Protein AF-A0A7Z8LCG3-F1 (afdb_monomer_lite)

Structure (mmCIF, N/CA/C/O backbone):
data_AF-A0A7Z8LCG3-F1
#
_entry.id   AF-A0A7Z8LCG3-F1
#
loop_
_atom_site.group_PDB
_atom_site.id
_atom_site.type_symbol
_atom_site.label_atom_id
_atom_site.label_alt_id
_atom_site.label_comp_id
_atom_site.label_asym_id
_atom_site.label_entity_id
_atom_site.label_seq_id
_atom_site.pdbx_PDB_ins_code
_atom_site.Cartn_x
_atom_site.Cartn_y
_atom_site.Cartn_z
_atom_site.occupancy
_atom_site.B_iso_or_equiv
_atom_site.auth_seq_id
_atom_site.auth_comp_id
_atom_site.auth_asym_id
_atom_site.auth_atom_id
_atom_site.pdbx_PDB_model_num
ATOM 1 N N . MET A 1 1 ? -23.533 -6.796 -5.031 1.00 46.38 1 MET A N 1
ATOM 2 C CA . MET A 1 1 ? -23.138 -5.498 -4.451 1.00 46.38 1 MET A CA 1
ATOM 3 C C . MET A 1 1 ? -21.672 -5.296 -4.761 1.00 46.38 1 MET A C 1
ATOM 5 O O . MET A 1 1 ? -20.884 -6.205 -4.528 1.00 46.38 1 MET A O 1
ATOM 9 N N . SER A 1 2 ? -21.335 -4.182 -5.398 1.00 39.78 2 SER A N 1
ATOM 10 C CA . SER A 1 2 ? -19.955 -3.782 -5.656 1.00 39.78 2 SER A CA 1
ATOM 11 C C . SER A 1 2 ? -19.358 -3.226 -4.359 1.00 39.78 2 SER A C 1
ATOM 13 O O . SER A 1 2 ? -20.053 -2.491 -3.663 1.00 39.78 2 SER A O 1
ATOM 15 N N . PRO A 1 3 ? -18.074 -3.467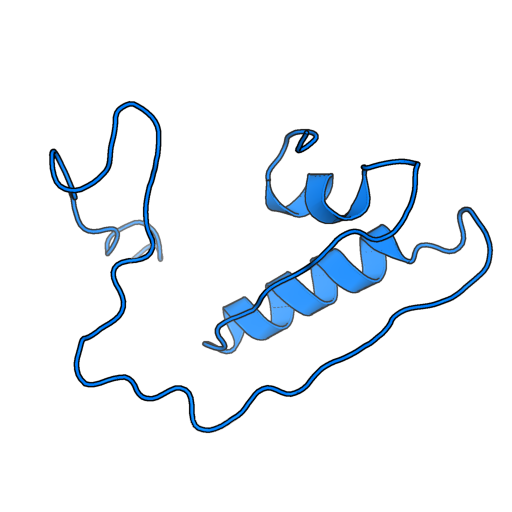 -4.042 1.00 51.97 3 PRO A N 1
ATOM 16 C CA . PRO A 1 3 ? -17.390 -2.814 -2.917 1.00 51.97 3 PRO A CA 1
ATOM 17 C C . PRO A 1 3 ? -17.421 -1.273 -2.957 1.00 51.97 3 PRO A C 1
ATOM 19 O O . PRO A 1 3 ? -17.057 -0.618 -1.987 1.00 51.97 3 PRO A O 1
ATOM 22 N N . ARG A 1 4 ? -17.831 -0.675 -4.086 1.00 55.28 4 ARG A N 1
ATOM 23 C CA . ARG A 1 4 ? -18.032 0.775 -4.233 1.00 55.28 4 ARG A CA 1
ATOM 24 C C . ARG A 1 4 ? -19.395 1.272 -3.742 1.00 55.28 4 ARG A C 1
ATOM 26 O O . ARG A 1 4 ? -19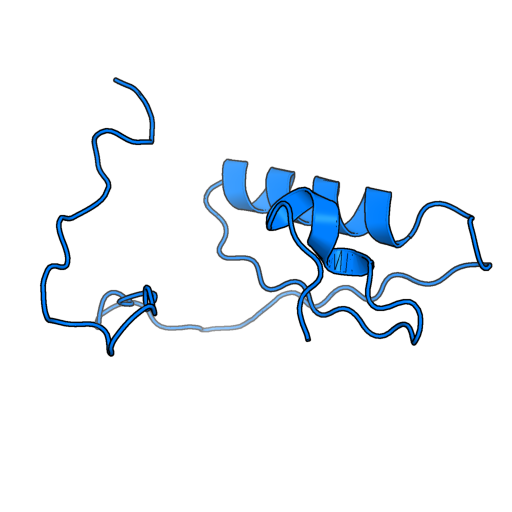.559 2.480 -3.609 1.00 55.28 4 ARG A O 1
ATOM 33 N N . ASP A 1 5 ? -20.340 0.375 -3.472 1.00 49.47 5 ASP A N 1
ATOM 34 C CA . ASP A 1 5 ? -21.704 0.735 -3.068 1.00 49.47 5 ASP A CA 1
ATOM 35 C C . ASP A 1 5 ? -21.783 1.150 -1.581 1.00 49.47 5 ASP A C 1
ATOM 37 O O . ASP A 1 5 ? -22.759 1.770 -1.169 1.00 49.47 5 ASP A O 1
ATOM 41 N N . GLU A 1 6 ? -20.738 0.874 -0.790 1.00 56.50 6 GLU A N 1
ATOM 42 C CA . GLU A 1 6 ? -20.633 1.231 0.637 1.00 56.50 6 GLU A CA 1
ATOM 43 C C . GLU A 1 6 ? -19.788 2.485 0.908 1.00 56.50 6 GLU A C 1
ATOM 45 O O . GLU A 1 6 ? -19.562 2.830 2.066 1.00 56.50 6 GLU A O 1
ATOM 50 N N . ILE A 1 7 ? -19.304 3.190 -0.123 1.00 57.72 7 ILE A N 1
ATOM 51 C CA . ILE A 1 7 ? -18.492 4.397 0.090 1.00 57.72 7 ILE A CA 1
ATOM 52 C C . ILE A 1 7 ? -19.396 5.485 0.694 1.00 57.72 7 ILE A C 1
ATOM 54 O O . ILE A 1 7 ? -20.301 5.973 0.005 1.00 57.72 7 ILE A O 1
ATOM 58 N N . PRO A 1 8 ? -19.176 5.908 1.954 1.00 58.03 8 PRO A N 1
ATOM 59 C CA . PRO A 1 8 ? -20.007 6.927 2.572 1.00 58.03 8 PRO A CA 1
ATOM 60 C C . PRO A 1 8 ? -19.869 8.235 1.785 1.00 58.03 8 PRO A C 1
ATOM 62 O O . PRO A 1 8 ? -18.765 8.650 1.430 1.00 58.03 8 PRO A O 1
ATOM 65 N N . LYS A 1 9 ? -20.983 8.922 1.507 1.00 57.97 9 LYS A N 1
ATOM 66 C CA . LYS A 1 9 ? -20.942 10.287 0.957 1.00 57.97 9 LYS A CA 1
ATOM 67 C C . LYS A 1 9 ? -20.464 11.258 2.046 1.00 57.97 9 LYS A C 1
ATOM 69 O O . LYS A 1 9 ? -21.277 11.896 2.705 1.00 57.97 9 LYS A O 1
ATOM 74 N N . LEU A 1 10 ? -19.148 11.396 2.204 1.00 57.44 10 LEU A N 1
ATOM 75 C CA . LEU A 1 10 ? -18.469 12.283 3.167 1.00 57.44 10 LEU A CA 1
ATOM 76 C C . LEU A 1 10 ? -18.436 13.753 2.705 1.00 57.44 10 LEU A C 1
ATOM 78 O O . LEU A 1 10 ? -17.415 14.435 2.772 1.00 57.44 10 LEU A O 1
ATOM 82 N N . LYS A 1 11 ? -19.546 14.264 2.162 1.00 51.12 11 LYS A N 1
ATOM 83 C CA . LYS A 1 11 ? -19.583 15.621 1.605 1.00 51.12 11 LYS A CA 1
ATOM 84 C C . LYS A 1 11 ? -19.431 16.640 2.749 1.00 51.12 11 LYS A C 1
ATOM 86 O O . LYS A 1 11 ? -20.372 16.840 3.509 1.00 51.12 11 LYS A O 1
ATOM 91 N N . GLY A 1 12 ? -18.259 17.271 2.855 1.00 57.62 12 GLY A N 1
ATOM 92 C CA . GLY A 1 12 ? -17.990 18.381 3.779 1.00 57.62 12 GLY A CA 1
ATOM 93 C C . GLY A 1 12 ? -17.253 18.042 5.082 1.00 57.62 12 GLY A C 1
ATOM 94 O O . GLY A 1 12 ? -17.142 18.930 5.920 1.00 57.62 12 GLY A O 1
ATOM 95 N N . GLN A 1 13 ? -16.759 16.811 5.272 1.00 57.28 13 GLN A N 1
ATOM 96 C CA . GLN A 1 13 ? -15.900 16.475 6.427 1.00 57.28 13 GLN A CA 1
ATOM 97 C C . GLN A 1 13 ? -14.399 16.564 6.116 1.00 57.28 13 GLN A C 1
ATOM 99 O O . GLN A 1 13 ? -13.599 16.780 7.024 1.00 57.28 13 GLN A O 1
ATOM 104 N N . ASP A 1 14 ? -14.040 16.490 4.835 1.00 59.09 14 ASP A N 1
ATOM 105 C CA . ASP A 1 14 ? -12.661 16.548 4.365 1.00 59.09 14 ASP A CA 1
ATOM 106 C C . ASP A 1 14 ? -12.390 17.872 3.639 1.00 59.09 14 ASP A C 1
ATOM 108 O O . ASP A 1 14 ? -13.258 18.391 2.932 1.00 59.09 14 ASP A O 1
ATOM 112 N N . GLY A 1 15 ? -11.192 18.440 3.824 1.00 58.97 15 GLY A N 1
ATOM 113 C CA . GLY A 1 15 ? -10.781 19.692 3.172 1.00 58.97 15 GLY A CA 1
ATOM 114 C C . GLY A 1 15 ? -10.803 19.592 1.641 1.00 58.97 15 GLY A C 1
ATOM 115 O O . GLY A 1 15 ? -10.755 18.486 1.098 1.00 58.97 15 GLY A O 1
ATOM 116 N N . GLU A 1 16 ? -10.871 20.738 0.948 1.00 55.16 16 GLU A N 1
ATOM 117 C CA . GLU A 1 16 ? -11.022 20.818 -0.516 1.00 55.16 16 GLU A CA 1
ATOM 118 C C . GLU A 1 16 ? -10.071 19.860 -1.259 1.00 55.16 16 GLU A C 1
ATOM 120 O O . GLU A 1 16 ? -8.864 20.074 -1.340 1.00 55.16 16 GLU A O 1
ATOM 125 N N . GLY A 1 17 ? -10.630 18.773 -1.802 1.00 54.78 17 GLY A N 1
ATOM 126 C CA . GLY A 1 17 ? -9.909 17.809 -2.640 1.00 54.78 17 GLY A CA 1
ATOM 127 C C . GLY A 1 17 ? -9.225 16.650 -1.908 1.00 54.78 17 GLY A C 1
ATOM 128 O O . GLY A 1 17 ? -8.588 15.826 -2.567 1.00 54.78 17 GLY A O 1
ATOM 129 N N . SER A 1 18 ? -9.368 16.541 -0.586 1.00 55.50 18 SER A N 1
ATOM 130 C CA . SER A 1 18 ? -8.899 15.382 0.183 1.00 55.50 18 SER A CA 1
ATOM 131 C C . SER A 1 18 ? -10.055 14.443 0.528 1.00 55.50 18 SER A C 1
ATOM 133 O O . SER A 1 18 ? -11.178 14.888 0.723 1.00 55.50 18 SER A O 1
ATOM 135 N N . VAL A 1 19 ? -9.781 13.140 0.569 1.00 64.50 19 VAL A N 1
ATOM 136 C CA . VAL A 1 19 ? -10.642 12.151 1.229 1.00 64.50 19 VAL A CA 1
ATOM 137 C C . VAL A 1 19 ? -9.832 11.653 2.416 1.00 64.50 19 VAL A C 1
ATOM 139 O O . VAL A 1 19 ? -8.797 11.011 2.214 1.00 64.50 19 VAL A O 1
ATOM 142 N N . GLN A 1 20 ? -10.226 12.011 3.634 1.00 63.78 20 GLN A N 1
ATOM 143 C CA . GLN A 1 20 ? -9.577 11.516 4.841 1.00 63.78 20 GLN A CA 1
ATOM 144 C C . GLN A 1 20 ? -10.170 10.151 5.178 1.00 63.78 20 GLN A C 1
ATOM 146 O O . GLN A 1 20 ? -11.354 9.867 4.992 1.00 63.78 20 GLN A O 1
ATOM 151 N N . VAL A 1 21 ? -9.327 9.270 5.705 1.00 70.50 21 VAL A N 1
ATOM 152 C CA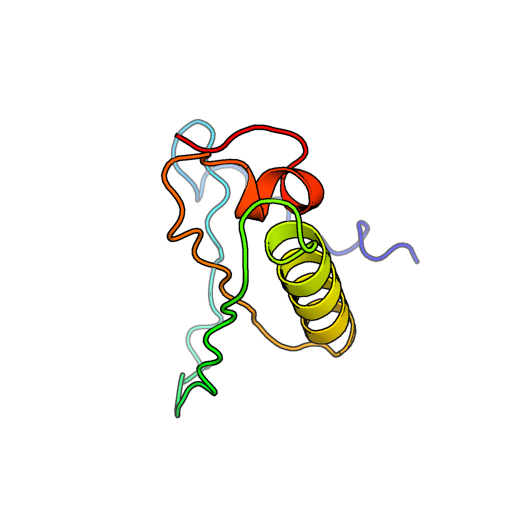 . VAL A 1 21 ? -9.812 8.031 6.307 1.00 70.50 21 VAL A CA 1
ATOM 153 C C . VAL A 1 21 ? -10.371 8.390 7.681 1.00 70.50 21 VAL A C 1
ATOM 155 O O . VAL A 1 21 ? -9.613 8.575 8.631 1.00 70.50 21 VAL A O 1
ATOM 158 N N . HIS A 1 22 ? -11.696 8.472 7.799 1.00 70.62 22 HIS A N 1
ATOM 159 C CA . HIS A 1 22 ? -12.355 8.558 9.100 1.00 70.62 22 HIS A CA 1
ATOM 160 C C . HIS A 1 22 ? -12.235 7.209 9.807 1.00 70.62 22 HIS A C 1
ATOM 162 O O . HIS A 1 22 ? -12.931 6.249 9.477 1.00 70.62 22 HIS A O 1
ATOM 168 N N . MET A 1 23 ? -11.307 7.121 10.758 1.00 67.12 23 MET A N 1
ATOM 169 C CA . MET A 1 23 ? -11.189 5.945 11.613 1.00 67.12 23 MET A CA 1
ATOM 170 C C . MET A 1 23 ? -12.393 5.867 12.549 1.00 67.12 23 MET A C 1
ATOM 172 O O . MET A 1 23 ? -12.831 6.880 13.094 1.00 67.12 23 MET A O 1
ATOM 176 N N . ASP A 1 24 ? -12.894 4.654 12.768 1.00 77.06 24 ASP A N 1
ATOM 177 C CA . ASP A 1 24 ? -13.834 4.401 13.854 1.00 77.06 24 ASP A CA 1
ATOM 178 C C . ASP A 1 24 ? -13.155 4.809 15.182 1.00 77.06 24 ASP A C 1
ATOM 180 O O . ASP A 1 24 ? -12.054 4.325 15.470 1.00 77.06 24 ASP A O 1
ATOM 184 N N . PRO A 1 25 ? -13.759 5.697 15.994 1.00 75.19 25 PRO A N 1
ATOM 185 C CA . PRO A 1 25 ? -13.189 6.137 17.269 1.00 75.19 25 PRO A CA 1
ATOM 186 C C . PRO A 1 25 ? -12.898 4.993 18.251 1.00 75.19 25 PRO A C 1
ATOM 188 O O . PRO A 1 25 ? -12.070 5.141 19.149 1.00 75.19 25 PRO A O 1
ATOM 191 N N . SER A 1 26 ? -13.570 3.849 18.096 1.00 79.25 26 SER A N 1
ATOM 192 C CA . SER A 1 26 ? -13.336 2.641 18.890 1.00 79.25 26 SER A CA 1
ATOM 193 C C . SER A 1 26 ? -12.121 1.827 18.418 1.00 79.25 26 SER A C 1
ATOM 195 O O . SER A 1 26 ? -11.617 0.971 19.151 1.00 79.25 26 SER A O 1
ATOM 197 N N . GLN A 1 27 ? -11.603 2.102 17.217 1.00 74.56 27 GLN A N 1
ATOM 198 C CA . GLN A 1 27 ? -10.514 1.353 16.602 1.00 74.56 27 GLN A CA 1
ATOM 199 C C . GLN A 1 27 ? -9.158 1.748 17.204 1.00 74.56 27 GLN A C 1
ATOM 201 O O . GLN A 1 27 ? -8.548 2.750 16.830 1.00 74.56 27 GLN A O 1
ATOM 206 N N . LYS A 1 28 ? -8.617 0.911 18.092 1.00 71.19 28 LYS A N 1
ATOM 207 C CA . LYS A 1 28 ? -7.241 1.063 18.587 1.00 71.19 28 LYS A CA 1
ATOM 208 C C . LYS A 1 28 ? -6.236 0.422 17.630 1.00 71.19 28 LYS A C 1
ATOM 210 O O . LYS A 1 28 ? -6.427 -0.693 17.148 1.00 71.19 28 LYS A O 1
ATOM 215 N N . ILE A 1 29 ? -5.144 1.131 17.342 1.00 76.25 29 ILE A N 1
ATOM 216 C CA . ILE A 1 29 ? -3.971 0.542 16.688 1.00 76.25 29 ILE A CA 1
ATOM 217 C C . ILE A 1 29 ? -3.096 -0.042 17.797 1.00 76.25 29 ILE A C 1
ATOM 219 O O . ILE A 1 29 ? -2.345 0.684 18.437 1.00 76.25 29 ILE A O 1
ATOM 223 N N . GLU A 1 30 ? -3.223 -1.341 18.054 1.00 78.81 30 GLU A N 1
ATOM 224 C CA . GLU A 1 30 ? -2.413 -2.024 19.077 1.00 78.81 30 GLU A CA 1
ATOM 225 C C . GLU A 1 30 ? -0.967 -2.254 18.611 1.00 78.81 30 GLU A C 1
ATOM 227 O O . GLU A 1 30 ? -0.036 -2.229 19.410 1.00 78.81 30 GLU A O 1
ATOM 232 N N . GLY A 1 31 ? -0.766 -2.441 17.303 1.00 84.62 31 GLY A N 1
ATOM 233 C CA . GLY A 1 31 ? 0.543 -2.627 16.685 1.00 84.62 31 GLY A CA 1
ATOM 234 C C . GLY A 1 31 ? 0.451 -2.761 15.164 1.00 84.62 31 GLY A C 1
ATOM 235 O O . GLY A 1 31 ? -0.633 -2.928 14.602 1.00 84.62 31 GLY A O 1
ATOM 236 N N . ALA A 1 32 ? 1.599 -2.691 14.488 1.00 91.12 32 ALA A N 1
ATOM 237 C CA . ALA A 1 32 ? 1.706 -2.843 13.039 1.00 91.12 32 ALA A CA 1
ATOM 238 C C . ALA A 1 32 ? 2.823 -3.828 12.680 1.00 91.12 32 ALA A C 1
ATOM 240 O O . ALA A 1 32 ? 3.904 -3.800 13.267 1.00 91.12 32 ALA A O 1
ATOM 241 N N . LYS A 1 33 ? 2.575 -4.690 11.688 1.00 94.31 33 LYS A N 1
ATOM 242 C CA . LYS A 1 33 ? 3.634 -5.498 11.072 1.00 94.31 33 LYS A CA 1
ATOM 243 C C . LYS A 1 33 ? 4.314 -4.653 10.001 1.00 94.31 33 LYS A C 1
ATOM 245 O O . LYS A 1 33 ? 3.657 -4.247 9.045 1.00 94.31 33 LYS A O 1
ATOM 250 N N . VAL A 1 34 ? 5.606 -4.387 10.173 1.00 94.94 34 VAL A N 1
ATOM 251 C CA . VAL A 1 34 ? 6.397 -3.557 9.256 1.00 94.94 34 VAL A CA 1
ATOM 252 C C . VAL A 1 34 ? 7.259 -4.455 8.378 1.00 94.94 34 VAL A C 1
ATOM 254 O O . VAL A 1 34 ? 8.007 -5.291 8.881 1.00 94.94 34 VAL A O 1
ATOM 257 N N . PHE A 1 35 ? 7.160 -4.268 7.064 1.00 96.50 35 PHE A N 1
ATOM 258 C CA . PHE A 1 35 ? 7.960 -4.979 6.071 1.00 96.50 35 PHE A CA 1
ATOM 259 C C . PHE A 1 35 ? 8.841 -3.981 5.323 1.00 96.50 35 PHE A C 1
ATOM 261 O O . PHE A 1 35 ? 8.374 -2.904 4.959 1.00 96.50 35 PHE A O 1
ATOM 268 N N . SER A 1 36 ? 10.094 -4.353 5.061 1.00 97.19 36 SER A N 1
ATOM 269 C CA . SER A 1 36 ? 10.999 -3.574 4.215 1.00 97.19 36 SER A CA 1
ATOM 270 C C . SER A 1 36 ? 11.411 -4.397 2.998 1.00 97.19 36 SER A C 1
ATOM 272 O O . SER A 1 36 ? 11.835 -5.545 3.134 1.00 97.19 36 SER A O 1
ATOM 274 N N . VAL A 1 37 ? 11.247 -3.827 1.802 1.00 96.25 37 VAL A N 1
ATOM 275 C CA . VAL A 1 37 ? 11.466 -4.510 0.519 1.00 96.25 37 VAL A CA 1
ATOM 276 C C . VAL A 1 37 ? 12.697 -3.921 -0.165 1.00 96.25 37 VAL A C 1
ATOM 278 O O . VAL A 1 37 ? 12.682 -2.777 -0.615 1.00 96.25 37 VAL A O 1
ATOM 281 N N . TYR A 1 38 ? 13.756 -4.724 -0.279 1.00 95.44 38 TYR A N 1
ATOM 282 C CA . TYR A 1 38 ? 15.031 -4.343 -0.895 1.00 95.44 38 TYR A CA 1
ATOM 283 C C . TYR A 1 38 ? 15.309 -5.126 -2.180 1.00 95.44 38 TYR A C 1
ATOM 285 O O . TYR A 1 38 ? 14.631 -6.095 -2.510 1.00 95.44 38 TYR A O 1
ATOM 293 N N . GLY A 1 39 ? 16.324 -4.686 -2.925 1.00 94.94 39 GLY A N 1
ATOM 294 C CA . GLY A 1 39 ? 16.746 -5.315 -4.173 1.00 94.94 39 GLY A CA 1
ATOM 295 C C . GLY A 1 39 ? 17.298 -4.319 -5.191 1.00 94.94 39 GLY A C 1
ATOM 296 O O . GLY A 1 39 ? 17.124 -3.101 -5.068 1.00 94.94 39 GLY A O 1
ATOM 297 N N . LYS A 1 40 ? 17.949 -4.851 -6.229 1.00 95.06 40 LYS A N 1
ATOM 298 C CA . LYS A 1 40 ? 18.559 -4.074 -7.319 1.00 95.06 40 LYS A CA 1
ATOM 299 C C . LYS A 1 40 ? 17.538 -3.151 -8.010 1.00 95.06 40 LYS A C 1
ATOM 301 O O . LYS A 1 40 ? 16.328 -3.395 -7.994 1.00 95.06 40 LYS A O 1
ATOM 306 N N . GLY A 1 41 ? 18.016 -2.068 -8.624 1.00 93.56 41 GLY A N 1
ATOM 307 C CA . GLY A 1 41 ? 17.195 -1.234 -9.508 1.00 93.56 41 GLY A CA 1
ATOM 308 C C . GLY A 1 41 ? 16.547 -2.077 -10.613 1.00 93.56 41 GLY A C 1
ATOM 309 O O . GLY A 1 41 ? 17.209 -2.918 -11.214 1.00 93.56 41 GLY A O 1
ATOM 310 N N . GLY A 1 42 ? 15.244 -1.896 -10.836 1.00 92.50 42 GLY A N 1
ATOM 311 C CA . GLY A 1 42 ? 14.495 -2.618 -11.874 1.00 92.50 42 GLY A CA 1
ATOM 312 C C . GLY A 1 42 ? 14.086 -4.062 -11.550 1.00 92.50 42 GLY A C 1
ATOM 313 O O . GLY A 1 42 ? 13.401 -4.666 -12.362 1.00 92.50 42 GLY A O 1
ATOM 314 N N . ILE A 1 43 ? 14.419 -4.616 -10.375 1.00 96.56 43 ILE A N 1
ATOM 315 C CA . ILE A 1 43 ? 14.077 -6.016 -10.028 1.00 96.56 43 ILE A CA 1
ATOM 316 C C . ILE A 1 43 ? 12.579 -6.253 -9.739 1.00 96.56 43 ILE A C 1
ATOM 318 O O . ILE A 1 43 ? 12.167 -7.382 -9.511 1.00 96.56 43 ILE A O 1
ATOM 322 N N . GLY A 1 44 ? 11.765 -5.192 -9.704 1.00 94.94 44 GLY A N 1
ATOM 323 C CA . GLY A 1 44 ? 10.325 -5.290 -9.434 1.00 94.94 44 GLY A CA 1
ATOM 324 C C . GLY A 1 44 ? 9.892 -4.978 -7.996 1.00 94.94 44 GLY A C 1
ATOM 325 O O . GLY A 1 44 ? 8.779 -5.329 -7.625 1.00 94.94 44 GLY A O 1
ATOM 326 N N . LYS A 1 45 ? 10.711 -4.286 -7.185 1.00 96.31 45 LYS A N 1
ATOM 327 C CA . LYS A 1 45 ? 10.351 -3.896 -5.800 1.00 96.31 45 LYS A CA 1
ATOM 328 C C . LYS A 1 45 ? 8.990 -3.192 -5.714 1.00 96.31 45 LYS A C 1
ATOM 330 O O . LYS A 1 45 ? 8.120 -3.642 -4.981 1.00 96.31 45 LYS A O 1
ATOM 335 N N . SER A 1 46 ? 8.795 -2.130 -6.498 1.00 94.62 46 SER A N 1
ATOM 336 C CA . SER A 1 46 ? 7.549 -1.349 -6.539 1.00 94.62 46 SER A CA 1
ATOM 337 C C . SER A 1 46 ? 6.342 -2.207 -6.935 1.00 94.62 46 SER A C 1
ATOM 339 O O . SER A 1 46 ? 5.269 -2.096 -6.339 1.00 94.62 46 SER A O 1
ATOM 341 N N . THR A 1 47 ? 6.532 -3.107 -7.904 1.00 95.94 47 THR A N 1
ATOM 342 C CA . THR A 1 47 ? 5.504 -4.041 -8.378 1.00 95.94 47 THR A CA 1
ATOM 343 C C . THR A 1 47 ? 5.106 -5.027 -7.285 1.00 95.94 47 THR A C 1
ATOM 345 O O . THR A 1 47 ? 3.916 -5.207 -7.028 1.00 95.94 47 THR A O 1
ATOM 348 N N . THR A 1 48 ? 6.080 -5.631 -6.604 1.00 97.44 48 THR A N 1
ATOM 349 C CA . THR A 1 48 ? 5.826 -6.564 -5.503 1.00 97.44 48 THR A CA 1
ATOM 350 C C . THR A 1 48 ? 5.162 -5.860 -4.323 1.00 97.44 48 THR A C 1
ATOM 352 O O . THR A 1 48 ? 4.145 -6.342 -3.835 1.00 97.44 48 THR A O 1
ATOM 355 N N . SER A 1 49 ? 5.674 -4.698 -3.902 1.00 96.44 49 SER A N 1
ATOM 356 C CA . SER A 1 49 ? 5.108 -3.928 -2.787 1.00 96.44 49 SER A CA 1
ATOM 357 C C . SER A 1 49 ? 3.658 -3.522 -3.045 1.00 96.44 49 SER A C 1
ATOM 359 O O . SER A 1 49 ? 2.815 -3.715 -2.176 1.00 96.44 49 SER A O 1
ATOM 361 N N . SER A 1 50 ? 3.342 -3.045 -4.253 1.00 95.50 50 SER A N 1
ATOM 362 C CA . SER A 1 50 ? 1.978 -2.627 -4.605 1.00 95.50 50 SER A CA 1
ATOM 363 C C . SER A 1 50 ? 0.988 -3.791 -4.595 1.00 95.50 50 SER A C 1
ATOM 365 O O . SER A 1 50 ? -0.090 -3.683 -4.014 1.00 95.50 50 SER A O 1
ATOM 367 N N . ASN A 1 51 ? 1.359 -4.933 -5.181 1.00 97.00 51 ASN A N 1
ATOM 368 C CA . ASN A 1 51 ? 0.498 -6.117 -5.176 1.00 97.00 51 ASN A CA 1
ATOM 369 C C . ASN A 1 51 ? 0.335 -6.708 -3.770 1.00 97.00 51 ASN A C 1
ATOM 371 O O . ASN A 1 51 ? -0.764 -7.122 -3.409 1.00 97.00 51 ASN A O 1
ATOM 375 N N . LEU A 1 52 ? 1.395 -6.706 -2.955 1.00 97.31 52 LEU A N 1
ATOM 376 C CA . LEU A 1 52 ? 1.321 -7.141 -1.560 1.00 97.31 52 LEU A CA 1
ATOM 377 C C . LEU A 1 52 ? 0.374 -6.244 -0.750 1.00 97.31 52 LEU A C 1
ATOM 379 O O . LEU A 1 52 ? -0.468 -6.747 -0.006 1.00 97.31 52 LEU A O 1
ATOM 383 N N . SER A 1 53 ? 0.461 -4.927 -0.944 1.00 95.81 53 SER A N 1
ATOM 384 C CA . SER A 1 53 ? -0.447 -3.965 -0.321 1.00 95.81 53 SER A CA 1
ATOM 385 C C . SER A 1 53 ? -1.901 -4.191 -0.728 1.00 95.81 53 SER A C 1
ATOM 387 O O . SER A 1 53 ? -2.778 -4.247 0.133 1.00 95.81 53 SER A O 1
ATOM 389 N N . ALA A 1 54 ? -2.157 -4.386 -2.025 1.00 94.62 54 ALA A N 1
ATOM 390 C CA . ALA A 1 54 ? -3.491 -4.679 -2.539 1.00 94.62 54 ALA A CA 1
ATOM 391 C C . ALA A 1 54 ? -4.044 -6.005 -1.989 1.00 94.62 54 ALA A C 1
ATOM 393 O O . ALA A 1 54 ? -5.210 -6.074 -1.601 1.00 94.62 54 ALA A O 1
ATOM 394 N N . ALA A 1 55 ? -3.207 -7.041 -1.888 1.00 96.88 55 ALA A N 1
ATOM 395 C CA . ALA A 1 55 ? -3.595 -8.333 -1.333 1.00 96.88 55 ALA A CA 1
ATOM 396 C C . ALA A 1 55 ? -3.959 -8.237 0.157 1.00 96.88 55 ALA A C 1
ATOM 398 O O . ALA A 1 55 ? -4.987 -8.769 0.573 1.00 96.88 55 ALA A O 1
ATOM 399 N N . PHE A 1 56 ? -3.167 -7.525 0.966 1.00 95.25 56 PHE A N 1
ATOM 400 C CA . PHE A 1 56 ? -3.496 -7.304 2.377 1.00 95.25 56 PHE A CA 1
ATOM 401 C C . PHE A 1 56 ? -4.774 -6.475 2.551 1.00 95.25 56 PHE A C 1
ATOM 403 O O . PHE A 1 56 ? -5.595 -6.805 3.410 1.00 95.25 56 PHE A O 1
ATOM 410 N N . ALA A 1 57 ? -4.982 -5.453 1.716 1.00 92.12 57 ALA A N 1
ATOM 411 C CA . ALA A 1 57 ? -6.223 -4.683 1.709 1.00 92.12 57 ALA A CA 1
ATOM 412 C C . ALA A 1 57 ? -7.439 -5.563 1.370 1.00 92.12 57 ALA A C 1
ATOM 414 O O . ALA A 1 57 ? -8.446 -5.513 2.073 1.00 92.12 57 ALA A O 1
ATOM 415 N N . ALA A 1 58 ? -7.322 -6.440 0.367 1.00 92.06 58 ALA A N 1
ATOM 416 C CA . ALA A 1 58 ? -8.367 -7.402 0.008 1.00 92.06 58 ALA A CA 1
ATOM 417 C C . ALA A 1 58 ? -8.674 -8.413 1.131 1.00 92.06 58 ALA A C 1
ATOM 419 O O . ALA A 1 58 ? -9.789 -8.915 1.223 1.00 92.06 58 ALA A O 1
ATOM 420 N N . GLN A 1 59 ? -7.716 -8.678 2.025 1.00 93.62 59 GLN A N 1
ATOM 421 C CA . GLN A 1 59 ? -7.902 -9.481 3.242 1.00 93.62 59 GLN A CA 1
ATOM 422 C C . GLN A 1 59 ? -8.448 -8.669 4.436 1.00 93.62 59 GLN A C 1
ATOM 424 O O . GLN A 1 59 ? -8.373 -9.116 5.585 1.00 93.62 59 GLN A O 1
ATOM 429 N N . GLY A 1 60 ? -8.950 -7.454 4.197 1.00 88.69 60 GLY A N 1
ATOM 430 C CA . GLY A 1 60 ? -9.519 -6.582 5.225 1.00 88.69 60 GLY A CA 1
ATOM 431 C C . GLY A 1 60 ? -8.481 -5.956 6.159 1.00 88.69 60 GLY A C 1
ATOM 432 O O . GLY A 1 60 ? -8.825 -5.509 7.254 1.00 88.69 60 GLY A O 1
ATOM 433 N N . LYS A 1 61 ? -7.195 -5.942 5.783 1.00 90.31 61 LYS A N 1
ATOM 434 C CA . LYS A 1 61 ? -6.152 -5.270 6.568 1.00 90.31 61 LYS A CA 1
ATOM 435 C C . LYS A 1 61 ? -6.028 -3.815 6.139 1.00 90.31 61 LYS A C 1
ATOM 437 O O . LYS A 1 61 ? -6.083 -3.488 4.959 1.00 90.31 61 LYS A O 1
ATOM 442 N N . ARG A 1 62 ? -5.779 -2.937 7.108 1.00 88.69 62 ARG A N 1
ATOM 443 C CA . ARG A 1 62 ? -5.332 -1.568 6.827 1.00 88.69 62 ARG A CA 1
ATOM 444 C C . ARG A 1 62 ? -3.853 -1.617 6.463 1.00 88.69 62 ARG A C 1
ATOM 446 O O . ARG A 1 62 ? -3.071 -2.222 7.196 1.00 88.69 62 ARG A O 1
ATOM 453 N N . VAL A 1 63 ? -3.487 -0.997 5.347 1.00 92.19 63 VAL A N 1
ATOM 454 C CA . VAL A 1 63 ? -2.127 -1.040 4.803 1.00 92.19 63 VAL A CA 1
ATOM 455 C C . VAL A 1 63 ? -1.637 0.372 4.533 1.00 92.19 63 VAL A C 1
ATOM 457 O O . VAL A 1 63 ? -2.359 1.183 3.962 1.00 92.19 63 VAL A O 1
ATOM 460 N N . LEU A 1 64 ? -0.390 0.637 4.914 1.00 93.38 64 LEU A N 1
ATOM 461 C CA . LEU A 1 64 ? 0.345 1.838 4.547 1.00 93.38 64 LEU A CA 1
ATOM 462 C C . LEU A 1 64 ? 1.579 1.420 3.747 1.00 93.38 64 LEU A C 1
ATOM 464 O O . LEU A 1 64 ? 2.451 0.728 4.272 1.00 93.38 64 LEU A O 1
ATOM 468 N N . GLN A 1 65 ? 1.652 1.846 2.487 1.00 94.00 65 GLN A N 1
ATOM 469 C CA . GLN A 1 65 ? 2.840 1.678 1.653 1.00 94.00 65 GLN A CA 1
ATOM 470 C C . GLN A 1 65 ? 3.590 3.003 1.554 1.00 94.00 65 GLN A C 1
ATOM 472 O O . GLN A 1 65 ? 3.028 4.002 1.110 1.00 94.00 65 GLN A O 1
ATOM 477 N N . ILE A 1 66 ? 4.871 2.987 1.918 1.00 93.94 66 ILE A N 1
ATOM 478 C CA . ILE A 1 66 ? 5.768 4.141 1.820 1.00 93.94 66 ILE A CA 1
ATOM 479 C C . ILE A 1 66 ? 6.810 3.841 0.741 1.00 93.94 66 ILE A C 1
ATOM 481 O O . ILE A 1 66 ? 7.478 2.806 0.771 1.00 93.94 66 ILE A O 1
ATOM 485 N N . GLY A 1 67 ? 6.922 4.728 -0.248 1.00 92.00 67 GLY A N 1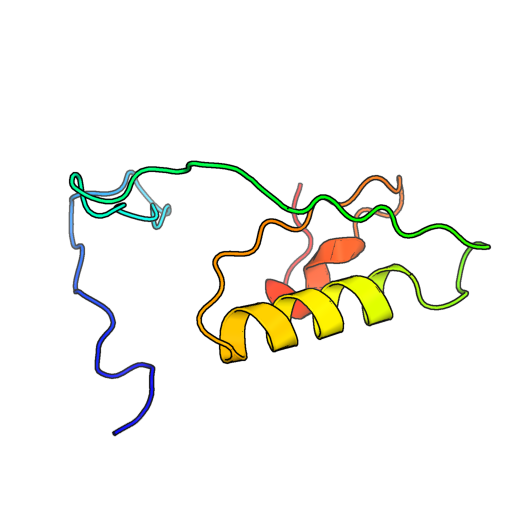
ATOM 486 C CA . GLY A 1 67 ? 7.976 4.667 -1.254 1.00 92.00 67 GLY A CA 1
ATOM 487 C C . GLY A 1 67 ? 9.249 5.338 -0.747 1.00 92.00 67 GLY A C 1
ATOM 488 O O . GLY A 1 67 ? 9.243 6.540 -0.521 1.00 92.00 67 GLY A O 1
ATOM 489 N N . CYS A 1 68 ? 10.337 4.577 -0.615 1.00 91.62 68 CYS A N 1
ATOM 490 C CA . CYS A 1 68 ? 11.652 5.081 -0.194 1.00 91.62 68 CYS A CA 1
ATOM 491 C C . CYS A 1 68 ? 12.693 4.948 -1.321 1.00 91.62 68 CYS A C 1
ATOM 493 O O . CYS A 1 68 ? 13.794 4.447 -1.102 1.00 91.62 68 CYS A O 1
ATOM 495 N N . ASP A 1 69 ? 12.321 5.321 -2.547 1.00 87.56 69 ASP A N 1
ATOM 496 C CA . ASP A 1 69 ? 13.188 5.265 -3.731 1.00 87.56 69 ASP A CA 1
ATOM 497 C C . ASP A 1 69 ? 13.095 6.610 -4.479 1.00 87.56 69 ASP A C 1
ATOM 499 O O . ASP A 1 69 ? 11.972 7.083 -4.692 1.00 87.56 69 ASP A O 1
ATOM 503 N N . PRO A 1 70 ? 14.224 7.227 -4.890 1.00 84.44 70 PRO A N 1
ATOM 504 C CA . PRO A 1 70 ? 14.238 8.512 -5.602 1.00 84.44 70 PRO A CA 1
ATOM 505 C C . PRO A 1 70 ? 13.517 8.479 -6.957 1.00 84.44 70 PRO A C 1
ATOM 507 O O . PRO A 1 70 ? 13.336 9.516 -7.584 1.00 84.44 70 PRO A O 1
ATOM 510 N N . LYS A 1 71 ? 13.110 7.303 -7.447 1.00 84.75 71 LYS A N 1
ATOM 511 C CA . LYS A 1 71 ? 12.285 7.180 -8.650 1.00 84.75 71 LYS A CA 1
ATOM 512 C C . LYS A 1 71 ? 10.815 7.576 -8.430 1.00 84.75 71 LYS A C 1
ATOM 514 O O . LYS A 1 71 ? 10.115 7.827 -9.405 1.00 84.75 71 LYS A O 1
ATOM 519 N N . HIS A 1 72 ? 10.341 7.624 -7.180 1.00 82.44 72 HIS A N 1
ATOM 520 C CA . HIS A 1 72 ? 8.983 8.053 -6.791 1.00 82.44 72 HIS A CA 1
ATOM 521 C C . HIS A 1 72 ? 7.808 7.296 -7.460 1.00 82.44 72 HIS A C 1
ATOM 523 O O . HIS A 1 72 ? 6.667 7.752 -7.433 1.00 82.44 72 HIS A O 1
ATOM 529 N N . ASP A 1 73 ? 8.036 6.099 -8.015 1.00 86.56 73 ASP A N 1
ATOM 530 C CA . ASP A 1 73 ? 7.019 5.302 -8.726 1.00 86.56 73 ASP A CA 1
ATOM 531 C C . ASP A 1 73 ? 6.454 4.124 -7.906 1.00 86.56 73 ASP A C 1
ATOM 533 O O . ASP A 1 73 ? 5.649 3.338 -8.407 1.00 86.56 73 ASP A O 1
ATOM 537 N N . SER A 1 74 ? 6.841 4.008 -6.628 1.00 83.44 74 SER A N 1
ATOM 538 C CA . SER A 1 74 ? 6.479 2.876 -5.757 1.00 83.44 74 SER A CA 1
ATOM 539 C C . SER A 1 74 ? 4.969 2.670 -5.623 1.00 83.44 74 SER A C 1
ATOM 541 O O . SER A 1 74 ? 4.505 1.535 -5.657 1.00 83.44 74 SER A O 1
ATOM 543 N N . THR A 1 75 ? 4.195 3.751 -5.494 1.00 88.31 75 THR A N 1
ATOM 544 C CA . THR A 1 75 ? 2.741 3.710 -5.255 1.00 88.31 75 THR A CA 1
ATOM 545 C C . THR A 1 75 ? 1.908 3.968 -6.511 1.00 88.31 75 THR A C 1
ATOM 547 O O . THR A 1 75 ? 0.683 3.902 -6.443 1.00 88.31 75 THR A O 1
ATOM 550 N N . PHE A 1 76 ? 2.542 4.197 -7.669 1.00 89.12 76 PHE A N 1
ATOM 551 C CA . PHE A 1 76 ? 1.866 4.577 -8.916 1.00 89.12 76 PHE A CA 1
ATOM 552 C C . PHE A 1 76 ? 0.743 3.610 -9.306 1.00 89.12 76 PHE A C 1
ATOM 554 O O . PHE A 1 76 ? -0.347 4.034 -9.676 1.00 89.12 76 PHE A O 1
ATOM 561 N N . THR A 1 77 ? 0.988 2.303 -9.194 1.00 88.38 77 THR A N 1
ATOM 562 C CA . THR A 1 77 ? -0.010 1.288 -9.577 1.00 88.38 77 THR A CA 1
ATOM 563 C C . THR A 1 77 ? -1.202 1.211 -8.618 1.00 88.38 77 THR A C 1
ATOM 565 O O . THR A 1 77 ? -2.254 0.716 -9.009 1.00 88.38 77 THR A O 1
ATOM 568 N N . LEU A 1 78 ? -1.069 1.738 -7.395 1.00 88.94 78 LEU A N 1
ATOM 569 C CA . LEU A 1 78 ? -2.162 1.832 -6.423 1.00 88.94 78 LEU A CA 1
ATOM 570 C C . LEU A 1 78 ? -2.992 3.106 -6.608 1.00 88.94 78 LEU A C 1
ATOM 572 O O . LEU A 1 78 ? -4.208 3.080 -6.447 1.00 88.94 78 LEU A O 1
ATOM 576 N N . THR A 1 79 ? -2.343 4.226 -6.926 1.00 87.31 79 THR A N 1
ATOM 577 C CA . THR A 1 79 ? -2.976 5.554 -7.002 1.00 87.31 79 THR A CA 1
ATOM 578 C C . THR A 1 79 ? -3.374 5.959 -8.421 1.00 87.31 79 THR A C 1
ATOM 580 O O . THR A 1 79 ? -4.119 6.921 -8.593 1.00 87.31 79 THR A O 1
ATOM 583 N N . GLY A 1 80 ? -2.840 5.285 -9.443 1.00 86.56 80 GLY A N 1
ATOM 584 C CA . GLY A 1 80 ? -2.983 5.652 -10.854 1.00 86.56 80 GLY A CA 1
ATOM 585 C C . GLY A 1 80 ? -2.234 6.930 -11.258 1.00 86.56 80 GLY A C 1
ATOM 586 O O . GLY A 1 80 ? -2.394 7.397 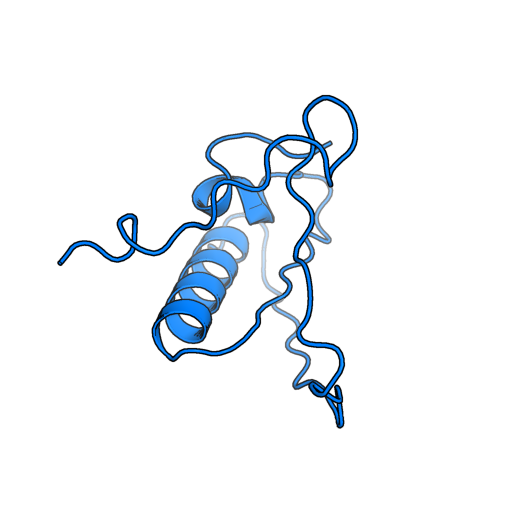-12.383 1.00 86.56 80 GLY A O 1
ATOM 587 N N . ARG A 1 81 ? -1.438 7.523 -10.359 1.00 84.50 81 ARG A N 1
ATOM 588 C CA . ARG A 1 81 ? -0.679 8.766 -10.586 1.00 84.50 81 ARG A CA 1
ATOM 589 C C . ARG A 1 81 ? 0.580 8.809 -9.728 1.00 84.50 81 ARG A C 1
ATOM 591 O O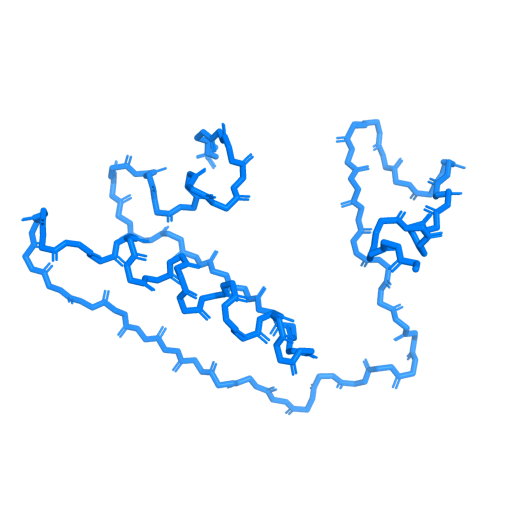 . ARG A 1 81 ? 0.592 8.253 -8.631 1.00 84.50 81 ARG A O 1
ATOM 598 N N . LEU A 1 82 ? 1.618 9.505 -10.185 1.00 81.94 82 LEU A N 1
ATOM 599 C CA . LEU A 1 82 ? 2.795 9.755 -9.349 1.00 81.94 82 LEU A CA 1
ATOM 600 C C . LEU A 1 82 ? 2.379 10.596 -8.136 1.00 81.94 82 LEU A C 1
ATOM 602 O O . LEU A 1 82 ? 1.606 11.548 -8.280 1.00 81.94 82 LEU A O 1
ATOM 606 N N . GLN A 1 83 ? 2.820 10.193 -6.945 1.00 75.62 83 GLN A N 1
ATOM 607 C CA . GLN A 1 83 ? 2.651 11.010 -5.748 1.00 75.62 83 GLN A CA 1
ATOM 608 C C . GLN A 1 83 ? 3.888 11.886 -5.545 1.00 75.62 83 GLN A C 1
ATOM 610 O O . GLN A 1 83 ? 4.992 11.356 -5.692 1.00 75.62 83 GLN A O 1
ATOM 615 N N . PRO A 1 84 ? 3.694 13.195 -5.287 1.00 65.19 84 PRO A N 1
ATOM 616 C CA . PRO A 1 84 ? 4.781 14.107 -4.954 1.00 65.19 84 PRO A CA 1
ATOM 617 C C . PRO A 1 84 ? 5.487 13.703 -3.656 1.00 65.19 84 PRO A C 1
ATOM 619 O O . PRO A 1 84 ? 4.853 13.028 -2.810 1.00 65.19 84 PRO A O 1
#

Radius of gyration: 15.39 Å; chains: 1; bounding box: 42×30×31 Å

pLDDT: mean 80.57, std 16.1, range [39.78, 97.44]

Foldseek 3Di:
DDPVVPDDPPPPPDPDPDDDPPDDPPDDCPDDDDDDFDDDPPPCSLVVQQVVQVVCVVVVDDDDDDDPDPVQCSCCVVPVDRDD

Sequence (84 aa):
MSPRDEIPKLKGQDGEGSVQVHMDPSQKIEGAKVFSVYGKGGIGKSTTSSNLSAAFAAQGKRVLQIGCDPKHDSTFTLTGRLQP

Secondary structure (DSSP, 8-state):
--TTTT----TTTS-TT-------TT-------------STTSSHHHHHHHHHHHHHHTT--------STT--TTHHHHSS---